Protein AF-A0AA87LR09-F1 (afdb_monomer_lite)

Sequence (124 aa):
HGEESLENHEHEHHDEENHDNHAEEESHDDDSHKEEGHDEHDHGSVDPHLWISPVLSQKLAESIKNSLVEADAEGAELYEANFDELVSEWYNWISLSLNYQTRLKTRHSSFHMLHLDTLRTHTV

Secondary structure (DSSP, 8-state):
--------------------------------------------SS-S-GGGSHHHHHHHHHHHHHHHHHH-STTHHHHHHHHHHHHHHHHHHHHHHHHHHHHHHHHHHHHHHHHHHHHHHT--

pLDDT: mean 71.99, std 22.99, range [36.56, 98.62]

Organism: NCBI:txid1185653

InterPro domains:
  IPR006127 Periplasmic solute binding protein, ZnuA-like [PF01297] (30-90)

Structure (mmCIF, N/CA/C/O backbone):
data_AF-A0AA87LR09-F1
#
_entry.id   AF-A0AA87LR09-F1
#
loop_
_atom_site.group_PDB
_atom_site.id
_atom_site.type_symbol
_atom_site.label_atom_id
_atom_site.label_alt_id
_atom_site.label_comp_id
_atom_site.label_asym_id
_atom_site.label_entity_id
_atom_site.label_seq_id
_atom_site.pdbx_PDB_ins_code
_atom_site.Cartn_x
_atom_site.Cartn_y
_atom_site.Cartn_z
_atom_site.occupancy
_atom_site.B_iso_or_equiv
_atom_site.auth_seq_id
_atom_site.auth_comp_id
_atom_site.auth_asym_id
_atom_site.auth_atom_id
_atom_site.pdbx_PDB_model_num
ATOM 1 N N . HIS A 1 1 ? 35.412 -25.013 25.480 1.00 38.25 1 HIS A N 1
ATOM 2 C CA . HIS A 1 1 ? 34.942 -26.207 24.757 1.00 38.25 1 HIS A CA 1
ATOM 3 C C . HIS A 1 1 ? 33.436 -26.146 24.665 1.00 38.25 1 HIS A C 1
ATOM 5 O O . HIS A 1 1 ? 32.794 -25.958 25.689 1.00 38.25 1 HIS A O 1
ATOM 11 N N . GLY A 1 2 ? 32.926 -26.208 23.443 1.00 40.69 2 GLY A N 1
ATOM 12 C CA . GLY A 1 2 ? 31.529 -25.985 23.088 1.00 40.69 2 GLY A CA 1
ATOM 13 C C . GLY A 1 2 ? 31.484 -25.652 21.605 1.00 40.69 2 GLY A C 1
ATOM 14 O O . GLY A 1 2 ? 31.236 -24.513 21.234 1.00 40.69 2 GLY A O 1
ATOM 15 N N . GLU A 1 3 ? 31.920 -26.620 20.805 1.00 41.81 3 GLU A N 1
ATOM 16 C CA . GLU A 1 3 ? 31.854 -26.615 19.349 1.00 41.81 3 GLU A CA 1
ATOM 17 C C . GLU A 1 3 ? 30.431 -27.026 18.976 1.00 41.81 3 GLU A C 1
ATOM 19 O O . GLU A 1 3 ? 29.984 -28.082 19.416 1.00 41.81 3 GLU A O 1
ATOM 24 N N . GLU A 1 4 ? 29.729 -26.220 18.183 1.00 51.41 4 GLU A N 1
ATOM 25 C CA . GLU A 1 4 ? 28.583 -26.705 17.418 1.00 51.41 4 GLU A CA 1
ATOM 26 C C . GLU A 1 4 ? 28.730 -26.266 15.963 1.00 51.41 4 GLU A C 1
ATOM 28 O O . GLU A 1 4 ? 28.833 -25.086 15.627 1.00 51.41 4 GLU A O 1
ATOM 33 N N . SER A 1 5 ? 28.833 -27.306 15.144 1.00 44.47 5 SER A N 1
ATOM 34 C CA . SER A 1 5 ? 28.953 -27.358 13.699 1.00 44.47 5 SER A CA 1
ATOM 35 C C . SER A 1 5 ? 27.610 -27.033 13.058 1.00 44.47 5 SER A C 1
ATOM 37 O O . SER A 1 5 ? 26.614 -27.645 13.435 1.00 44.47 5 SER A O 1
ATOM 39 N N . LEU A 1 6 ? 27.577 -26.146 12.062 1.00 43.50 6 LEU A N 1
ATOM 40 C CA . LEU A 1 6 ? 26.483 -26.103 11.093 1.00 43.50 6 LEU A CA 1
ATOM 41 C C . LEU A 1 6 ? 27.062 -25.979 9.684 1.00 43.50 6 LEU A C 1
ATOM 43 O O . LEU A 1 6 ? 27.898 -25.124 9.397 1.00 43.50 6 LEU A O 1
ATOM 47 N N . GLU A 1 7 ? 26.648 -26.944 8.874 1.00 43.84 7 GLU A N 1
ATOM 48 C CA . GLU A 1 7 ? 27.237 -27.390 7.622 1.00 43.84 7 GLU A CA 1
ATOM 49 C C . GLU A 1 7 ? 27.047 -26.404 6.466 1.00 43.84 7 GLU A C 1
ATOM 51 O O . GLU A 1 7 ? 26.006 -25.772 6.291 1.00 43.84 7 GLU A O 1
ATOM 56 N N . ASN A 1 8 ? 28.100 -26.336 5.656 1.00 37.62 8 ASN A N 1
ATOM 57 C CA . ASN A 1 8 ? 28.171 -25.718 4.345 1.00 37.62 8 ASN A CA 1
ATOM 58 C C . ASN A 1 8 ? 27.443 -26.630 3.338 1.00 37.62 8 ASN A C 1
ATOM 60 O O . ASN A 1 8 ? 27.786 -27.806 3.218 1.00 37.62 8 ASN A O 1
ATOM 64 N N . HIS A 1 9 ? 26.449 -26.118 2.614 1.00 43.53 9 HIS A N 1
ATOM 65 C CA . HIS A 1 9 ? 25.891 -26.800 1.442 1.00 43.53 9 HIS A CA 1
ATOM 66 C C . HIS A 1 9 ? 26.168 -25.969 0.196 1.00 43.53 9 HIS A C 1
ATOM 68 O O . HIS A 1 9 ? 25.410 -25.089 -0.208 1.00 43.53 9 HIS A O 1
ATOM 74 N N . GLU A 1 10 ? 27.331 -26.267 -0.368 1.00 36.94 10 GLU A N 1
ATOM 75 C CA . GLU A 1 10 ? 27.755 -25.933 -1.714 1.00 36.94 10 GLU A CA 1
ATOM 76 C C . GLU A 1 10 ? 27.007 -26.822 -2.718 1.00 36.94 10 GLU A C 1
ATOM 78 O O . GLU A 1 10 ? 27.108 -28.045 -2.688 1.00 36.94 10 GLU A O 1
ATOM 83 N N . HIS A 1 11 ? 26.216 -26.208 -3.597 1.00 49.06 11 HIS A N 1
ATOM 84 C CA . HIS A 1 11 ? 25.656 -26.895 -4.756 1.00 49.06 11 HIS A CA 1
ATOM 85 C C . HIS A 1 11 ? 26.574 -26.653 -5.955 1.00 49.06 11 HIS A C 1
ATOM 87 O O . HIS A 1 11 ? 26.476 -25.637 -6.642 1.00 49.06 11 HIS A O 1
ATOM 93 N N . GLU A 1 12 ? 27.479 -27.604 -6.175 1.00 36.56 12 GLU A N 1
ATOM 94 C CA . GLU A 1 12 ? 28.167 -27.815 -7.446 1.00 36.56 12 GLU A CA 1
ATOM 95 C C . GLU A 1 12 ? 27.141 -28.247 -8.506 1.00 36.56 12 GLU A C 1
ATOM 97 O O . GLU A 1 12 ? 26.426 -29.233 -8.322 1.00 36.56 12 GLU A O 1
ATOM 102 N N . HIS A 1 13 ? 27.069 -27.526 -9.625 1.00 43.41 13 HIS A N 1
ATOM 103 C CA . HIS A 1 13 ? 26.438 -28.027 -10.844 1.00 43.41 13 HIS A CA 1
ATOM 104 C C . HIS A 1 13 ? 27.537 -28.397 -11.838 1.00 43.41 13 HIS A C 1
ATOM 106 O O . HIS A 1 13 ? 28.323 -27.552 -12.259 1.00 43.41 13 HIS A O 1
ATOM 112 N N . HIS A 1 14 ? 27.583 -29.695 -12.126 1.00 42.81 14 HIS A N 1
ATOM 113 C CA . HIS A 1 14 ? 28.513 -30.392 -13.003 1.00 42.81 14 HIS A CA 1
ATOM 114 C C . HIS A 1 14 ? 28.243 -30.058 -14.478 1.00 42.81 14 HIS A C 1
ATOM 116 O O . HIS A 1 14 ? 27.084 -29.978 -14.892 1.00 42.81 14 HIS A O 1
ATOM 122 N N . ASP A 1 15 ? 29.331 -29.909 -15.234 1.00 44.47 15 ASP A N 1
ATOM 123 C CA . ASP A 1 15 ? 29.400 -29.850 -16.695 1.00 44.47 15 ASP A CA 1
ATOM 124 C C . ASP A 1 15 ? 28.735 -31.053 -17.376 1.00 44.47 15 ASP A C 1
ATOM 126 O O . ASP A 1 15 ? 28.955 -32.194 -16.976 1.00 44.47 15 ASP A O 1
ATOM 130 N N . GLU A 1 16 ? 28.049 -30.795 -18.489 1.00 43.25 16 GLU A N 1
ATOM 131 C CA . GLU A 1 16 ? 27.843 -31.761 -19.574 1.00 43.25 16 GLU A CA 1
ATOM 132 C C . GLU A 1 16 ? 28.036 -31.000 -20.899 1.00 43.25 16 GLU A C 1
ATOM 134 O O . GLU A 1 16 ? 27.133 -30.323 -21.399 1.00 43.25 16 GLU A O 1
ATOM 139 N N . GLU A 1 17 ? 29.248 -31.076 -21.452 1.00 46.88 17 GLU A N 1
ATOM 140 C CA . GLU A 1 17 ? 29.511 -30.761 -22.854 1.00 46.88 17 GLU A CA 1
ATOM 141 C C . GLU A 1 17 ? 28.945 -31.868 -23.753 1.00 46.88 17 GLU A C 1
ATOM 143 O O . GLU A 1 17 ? 29.229 -33.047 -23.536 1.00 46.88 17 GLU A O 1
ATOM 148 N N . ASN A 1 18 ? 28.224 -31.510 -24.824 1.00 39.62 18 ASN A N 1
ATOM 149 C CA . ASN A 1 18 ? 28.058 -32.421 -25.956 1.00 39.62 18 ASN A CA 1
ATOM 150 C C . ASN A 1 18 ? 27.919 -31.699 -27.312 1.00 39.62 18 ASN A C 1
ATOM 152 O O . ASN A 1 18 ? 26.956 -30.982 -27.568 1.00 39.62 18 ASN A O 1
ATOM 156 N N . HIS A 1 19 ? 28.952 -31.929 -28.125 1.00 41.19 19 HIS A N 1
ATOM 157 C CA . HIS A 1 19 ? 29.126 -31.895 -29.581 1.00 41.19 19 HIS A CA 1
ATOM 158 C C . HIS A 1 19 ? 28.092 -31.245 -30.524 1.00 41.19 19 HIS A C 1
ATOM 160 O O . HIS A 1 19 ? 26.992 -31.743 -30.727 1.00 41.19 19 HIS A O 1
ATOM 166 N N . ASP A 1 20 ? 28.592 -30.228 -31.235 1.00 44.38 20 ASP A N 1
ATOM 167 C CA . ASP A 1 20 ? 29.053 -30.274 -32.641 1.00 44.38 20 ASP A CA 1
ATOM 168 C C . ASP A 1 20 ? 28.091 -30.694 -33.779 1.00 44.38 20 ASP A C 1
ATOM 170 O O . ASP A 1 20 ? 27.374 -31.691 -33.710 1.00 44.38 20 ASP A O 1
ATOM 174 N N . ASN A 1 21 ? 28.283 -30.000 -34.911 1.00 37.50 21 ASN A N 1
ATOM 175 C CA . ASN A 1 21 ? 27.728 -30.170 -36.266 1.00 37.50 21 ASN A CA 1
ATOM 176 C C . ASN A 1 21 ? 26.430 -29.411 -36.605 1.00 37.50 21 ASN A C 1
ATOM 178 O O . ASN A 1 21 ? 25.336 -29.810 -36.228 1.00 37.50 21 ASN A O 1
ATOM 182 N N . HIS A 1 22 ? 26.533 -28.398 -37.476 1.00 38.09 22 HIS A N 1
ATOM 183 C CA . HIS A 1 22 ? 26.214 -28.618 -38.893 1.00 38.09 22 HIS A CA 1
ATOM 184 C C . HIS A 1 22 ? 26.643 -27.446 -39.788 1.00 38.09 22 HIS A C 1
ATOM 186 O O . HIS A 1 22 ? 26.303 -26.285 -39.569 1.00 38.09 22 HIS A O 1
ATOM 192 N N . ALA A 1 23 ? 27.411 -27.817 -40.808 1.00 38.84 23 ALA A N 1
ATOM 193 C CA . ALA A 1 23 ? 27.745 -27.036 -41.980 1.00 38.84 23 ALA A CA 1
ATOM 194 C C . ALA A 1 23 ? 26.597 -27.059 -43.005 1.00 38.84 23 ALA A C 1
ATOM 196 O O . ALA A 1 23 ? 25.915 -28.073 -43.123 1.00 38.84 23 ALA A O 1
ATOM 197 N N . GLU A 1 24 ? 26.517 -25.955 -43.750 1.00 37.59 24 GLU A N 1
ATOM 198 C CA . GLU A 1 24 ? 26.108 -25.793 -45.156 1.00 37.59 24 GLU A CA 1
ATOM 199 C C . GLU A 1 24 ? 24.694 -26.186 -45.641 1.00 37.59 24 GLU A C 1
ATOM 201 O O . GLU A 1 24 ? 24.043 -27.106 -45.166 1.00 37.59 24 GLU A O 1
ATOM 206 N N . GLU A 1 25 ? 24.275 -25.359 -46.607 1.00 41.19 25 GLU A N 1
ATOM 207 C CA . GLU A 1 25 ? 23.127 -25.333 -47.524 1.00 41.19 25 GLU A CA 1
ATOM 208 C C . GLU A 1 25 ? 22.304 -26.619 -47.729 1.00 41.19 25 GLU A C 1
ATOM 210 O O . GLU A 1 25 ? 22.842 -27.716 -47.790 1.00 41.19 25 GLU A O 1
ATOM 215 N N . GLU A 1 26 ? 20.993 -26.457 -47.960 1.00 36.91 26 GLU A N 1
ATOM 216 C CA . GLU A 1 26 ? 20.298 -26.877 -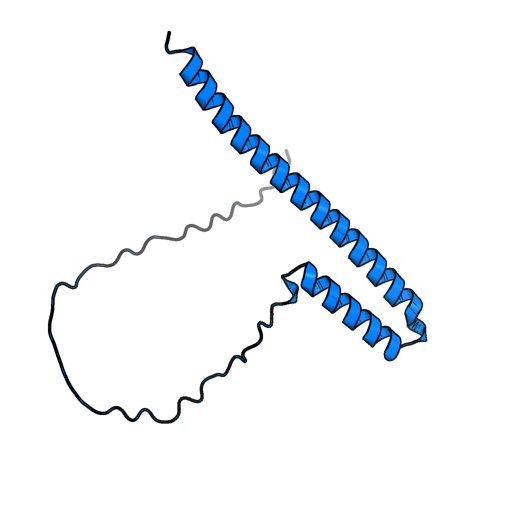49.196 1.00 36.91 26 GLU A CA 1
ATOM 217 C C . GLU A 1 26 ? 18.779 -26.629 -49.079 1.00 36.91 26 GLU A C 1
ATOM 219 O O . GLU A 1 26 ? 18.167 -26.663 -48.012 1.00 36.91 26 GLU A O 1
ATOM 224 N N . SER A 1 27 ? 18.192 -26.320 -50.228 1.00 41.88 27 SER A N 1
ATOM 225 C CA . SER A 1 27 ? 16.800 -25.947 -50.471 1.00 41.88 27 SER A CA 1
ATOM 226 C C . SER A 1 27 ? 15.871 -27.161 -50.432 1.00 41.88 27 SER A C 1
ATOM 228 O O . SER A 1 27 ? 16.141 -28.107 -51.161 1.00 41.88 27 SER A O 1
ATOM 230 N N . HIS A 1 28 ? 14.707 -27.082 -49.772 1.00 40.69 28 HIS A N 1
ATOM 231 C CA . HIS A 1 28 ? 13.529 -27.854 -50.192 1.00 40.6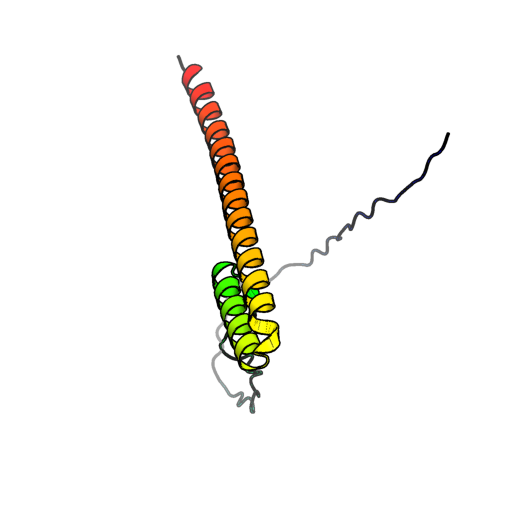9 28 HIS A CA 1
ATOM 232 C C . HIS A 1 28 ? 12.205 -27.108 -49.979 1.00 40.69 28 HIS A C 1
ATOM 234 O O . HIS A 1 28 ? 11.877 -26.632 -48.895 1.00 40.69 28 HIS A O 1
ATOM 240 N N . ASP A 1 29 ? 11.503 -27.027 -51.103 1.00 40.78 29 ASP A N 1
ATOM 241 C CA . ASP A 1 29 ? 10.148 -26.570 -51.358 1.00 40.78 29 ASP A CA 1
ATOM 242 C C . ASP A 1 29 ? 9.111 -27.644 -50.977 1.00 40.78 29 ASP A C 1
ATOM 244 O O . ASP A 1 29 ? 9.372 -28.841 -51.101 1.00 40.78 29 ASP A O 1
ATOM 248 N N . ASP A 1 30 ? 7.939 -27.134 -50.615 1.00 42.31 30 ASP A N 1
ATOM 249 C CA . ASP A 1 30 ? 6.597 -27.717 -50.649 1.00 42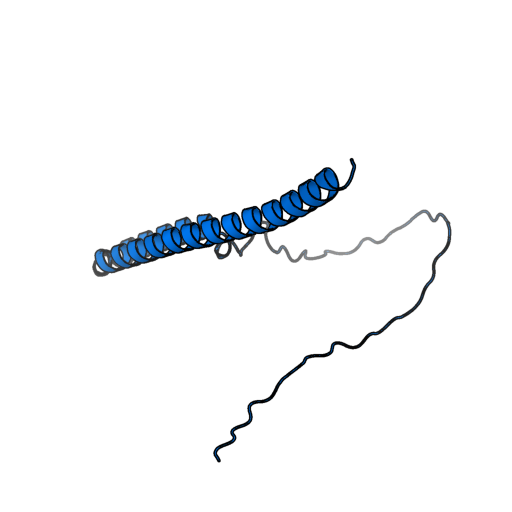.31 30 ASP A CA 1
ATOM 250 C C . ASP A 1 30 ? 6.119 -28.794 -49.643 1.00 42.31 30 ASP A C 1
ATOM 252 O O . ASP A 1 30 ? 6.643 -29.896 -49.497 1.00 42.31 30 ASP A O 1
ATOM 256 N N . ASP A 1 31 ? 4.956 -28.432 -49.099 1.00 41.69 31 ASP A N 1
ATOM 257 C CA . ASP A 1 31 ? 3.737 -29.228 -48.957 1.00 41.69 31 ASP A CA 1
ATOM 258 C C . ASP A 1 31 ? 3.286 -29.723 -47.566 1.00 41.69 31 ASP A C 1
ATOM 260 O O . ASP A 1 31 ? 3.868 -30.582 -46.908 1.00 41.69 31 ASP A O 1
ATOM 264 N N . SER A 1 32 ? 2.114 -29.192 -47.204 1.00 48.19 32 SER A N 1
ATOM 265 C CA . SER A 1 32 ? 1.044 -29.804 -46.416 1.00 48.19 32 SER A CA 1
ATOM 266 C C . SER A 1 32 ? 1.373 -30.421 -45.049 1.00 48.19 32 SER A C 1
ATOM 268 O O . SER A 1 32 ? 1.400 -31.641 -44.886 1.00 48.19 32 SER A O 1
ATOM 270 N N . HIS A 1 33 ? 1.269 -29.581 -44.017 1.00 45.50 33 HIS A N 1
ATOM 271 C CA . HIS A 1 33 ? 0.649 -29.984 -42.755 1.00 45.50 33 HIS A CA 1
ATOM 272 C C . HIS A 1 33 ? -0.479 -29.007 -42.398 1.00 45.50 33 HIS A C 1
ATOM 274 O O . HIS A 1 33 ? -0.265 -27.906 -41.895 1.00 45.50 33 HIS A O 1
ATOM 280 N N . LYS A 1 34 ? -1.719 -29.416 -42.704 1.00 51.28 34 LYS A N 1
ATOM 281 C CA . LYS A 1 34 ? -2.904 -28.941 -41.982 1.00 51.28 34 LYS A CA 1
ATOM 282 C C . LYS A 1 34 ? -2.789 -29.482 -40.561 1.00 51.28 34 LYS A C 1
ATOM 284 O O . LYS A 1 34 ? -3.267 -30.579 -40.291 1.00 51.28 34 LYS A O 1
ATOM 289 N N . GLU A 1 35 ? -2.117 -28.735 -39.701 1.00 52.72 35 GLU A N 1
ATOM 290 C CA . GLU A 1 35 ? -2.150 -28.994 -38.269 1.00 52.72 35 GLU A CA 1
ATOM 291 C C . GLU A 1 35 ? -3.523 -28.564 -37.752 1.00 52.72 35 GLU A C 1
ATOM 293 O O . GLU A 1 35 ? -3.975 -27.424 -37.907 1.00 52.72 35 GLU A O 1
ATOM 298 N N . GLU A 1 36 ? -4.231 -29.565 -37.250 1.00 51.12 36 GLU A N 1
ATOM 299 C CA . GLU A 1 36 ? -5.500 -29.452 -36.566 1.00 51.12 36 GLU A CA 1
ATOM 300 C C . GLU A 1 36 ? -5.356 -28.556 -35.331 1.00 51.12 36 GLU A C 1
ATOM 302 O O . GLU A 1 36 ? -4.267 -28.404 -34.785 1.00 51.12 36 GLU A O 1
ATOM 307 N N . GLY A 1 37 ? -6.474 -27.949 -34.924 1.00 54.25 37 GLY A N 1
ATOM 308 C CA . GLY A 1 37 ? -6.589 -26.982 -33.834 1.00 54.25 37 GLY A CA 1
ATOM 309 C C . GLY A 1 37 ? -5.598 -27.187 -32.694 1.00 54.25 37 GLY A C 1
ATOM 310 O O . GLY A 1 37 ? -5.812 -28.003 -31.799 1.00 54.25 37 GLY A O 1
ATOM 311 N N . HIS A 1 38 ? -4.557 -26.362 -32.697 1.00 55.22 38 HIS A N 1
ATOM 312 C CA . HIS A 1 38 ? -3.883 -26.011 -31.470 1.00 55.22 38 HIS A CA 1
ATOM 313 C C . HIS A 1 38 ? -4.879 -25.141 -30.707 1.00 55.22 38 HIS A C 1
ATOM 315 O O . HIS A 1 38 ? -5.078 -23.976 -31.047 1.00 55.22 38 HIS A O 1
ATOM 321 N N . ASP A 1 39 ? -5.560 -25.733 -29.722 1.00 58.56 39 ASP A N 1
ATOM 322 C CA . ASP A 1 39 ? -6.041 -24.989 -28.561 1.00 58.56 39 ASP A CA 1
ATOM 323 C C . ASP A 1 39 ? -4.808 -24.282 -27.990 1.00 58.56 39 ASP A C 1
ATOM 325 O O . ASP A 1 39 ? -4.049 -24.834 -27.191 1.00 58.56 39 ASP A O 1
ATOM 329 N N . GLU A 1 40 ? -4.540 -23.085 -28.510 1.00 63.59 40 GLU A N 1
ATOM 330 C CA . GLU A 1 40 ? -3.547 -22.179 -27.977 1.00 63.59 40 GLU A CA 1
ATOM 331 C C . GLU A 1 40 ? -3.928 -21.994 -26.514 1.00 63.59 40 GLU A C 1
ATOM 333 O O . GLU A 1 40 ? -5.008 -21.498 -26.186 1.00 63.59 40 GLU A O 1
ATOM 338 N N . HIS A 1 41 ? -3.068 -22.476 -25.619 1.00 70.62 41 HIS A N 1
ATOM 339 C CA . HIS A 1 41 ? -3.131 -22.127 -24.214 1.00 70.62 41 HIS A CA 1
ATOM 340 C C . HIS A 1 41 ? -2.933 -20.611 -24.127 1.00 70.62 41 HIS A C 1
ATOM 342 O O . HIS A 1 41 ? -1.810 -20.129 -23.989 1.00 70.62 41 HIS A O 1
ATOM 348 N N . ASP A 1 42 ? -4.028 -19.864 -24.283 1.00 68.50 42 ASP A N 1
ATOM 349 C CA . ASP A 1 42 ? -4.055 -18.414 -24.187 1.00 68.50 42 ASP A CA 1
ATOM 350 C C . ASP A 1 42 ? -3.807 -18.047 -22.726 1.00 68.50 42 ASP A C 1
ATOM 352 O O . ASP A 1 42 ? -4.706 -17.917 -21.890 1.00 68.50 42 ASP A O 1
ATOM 356 N N . HIS A 1 43 ? -2.526 -17.959 -22.392 1.00 71.62 43 HIS A N 1
ATOM 357 C CA . HIS A 1 43 ? -2.042 -17.291 -21.204 1.00 71.62 43 HIS A CA 1
ATOM 358 C C . HIS A 1 43 ? -2.259 -15.800 -21.456 1.00 71.62 43 HIS A C 1
ATOM 360 O O . HIS A 1 43 ? -1.348 -15.129 -21.930 1.00 71.62 43 HIS A O 1
ATOM 366 N N . GLY A 1 44 ? -3.501 -15.347 -21.238 1.00 74.56 44 GLY A N 1
ATOM 367 C CA . GLY A 1 44 ? -4.034 -14.068 -21.708 1.00 74.56 44 GLY A CA 1
ATOM 368 C C . GLY A 1 44 ? -3.066 -12.882 -21.663 1.00 74.56 44 GLY A C 1
ATOM 369 O O . GLY A 1 44 ? -2.162 -12.806 -20.839 1.00 74.56 44 GLY A O 1
ATOM 370 N N . SER A 1 45 ? -3.304 -11.890 -22.522 1.00 83.50 45 SER A N 1
ATOM 371 C CA . SER A 1 45 ? -2.375 -10.791 -22.846 1.00 83.50 45 SER A CA 1
ATOM 372 C C . SER A 1 45 ? -1.971 -9.836 -21.703 1.00 83.50 45 SER A C 1
ATOM 374 O O . SER A 1 45 ? -1.325 -8.819 -21.961 1.00 83.50 45 SER A O 1
ATOM 376 N N . VAL A 1 46 ? -2.402 -10.081 -20.465 1.00 84.69 46 VAL A N 1
ATOM 377 C CA . VAL A 1 46 ? -2.132 -9.232 -19.299 1.00 84.69 46 VAL A CA 1
ATOM 378 C C . VAL A 1 46 ? -1.116 -9.930 -18.404 1.00 84.69 46 VAL A C 1
ATOM 380 O O . VAL A 1 46 ? -1.357 -11.041 -17.944 1.00 84.69 46 VAL A O 1
ATOM 383 N N . ASP A 1 47 ? -0.001 -9.257 -18.116 1.00 86.62 47 ASP A N 1
ATOM 384 C CA . ASP A 1 47 ? 0.999 -9.763 -17.174 1.00 86.62 47 ASP A CA 1
ATOM 385 C C . ASP A 1 47 ? 0.388 -9.870 -15.765 1.00 86.62 47 ASP A C 1
ATOM 387 O O . ASP A 1 47 ? -0.036 -8.849 -15.213 1.00 86.62 47 ASP A O 1
ATOM 391 N N . PRO A 1 48 ? 0.326 -11.068 -15.156 1.00 88.38 48 PRO A N 1
ATOM 392 C CA . PRO A 1 48 ? -0.232 -11.223 -13.821 1.00 88.38 48 PRO A CA 1
ATOM 393 C C . PRO A 1 48 ? 0.691 -10.661 -12.731 1.00 88.38 48 PRO A C 1
ATOM 395 O O . PRO A 1 48 ? 0.203 -10.326 -11.655 1.00 88.38 48 PRO A O 1
ATOM 398 N N . HIS A 1 49 ? 1.995 -10.491 -12.982 1.00 93.06 49 HIS A N 1
ATOM 399 C CA . HIS A 1 49 ? 3.010 -10.164 -11.967 1.00 93.06 49 HIS A CA 1
ATOM 400 C C . HIS A 1 49 ? 3.095 -8.672 -11.617 1.00 93.06 49 HIS A C 1
ATOM 402 O O . HIS A 1 49 ? 4.147 -8.161 -11.219 1.00 93.06 49 HIS A O 1
ATOM 408 N N . LEU A 1 50 ? 1.976 -7.952 -11.718 1.00 89.75 50 LEU A N 1
ATOM 409 C CA . LEU A 1 50 ? 1.894 -6.511 -11.460 1.00 89.75 50 LEU A CA 1
ATOM 410 C C . LEU A 1 50 ? 2.409 -6.132 -10.062 1.00 89.75 50 LEU A C 1
ATOM 412 O O . LEU A 1 50 ? 2.919 -5.027 -9.878 1.00 89.75 50 LEU A O 1
ATOM 416 N N . TRP A 1 51 ? 2.334 -7.062 -9.102 1.00 90.38 51 TRP A N 1
ATOM 417 C CA . TRP A 1 51 ? 2.788 -6.886 -7.720 1.00 90.38 51 TRP A CA 1
ATOM 418 C C . TRP A 1 51 ? 4.309 -6.717 -7.564 1.00 90.38 51 TRP A C 1
ATOM 420 O O . TRP A 1 51 ? 4.779 -6.318 -6.496 1.00 90.38 51 TRP A O 1
ATOM 430 N N . ILE A 1 52 ? 5.101 -7.030 -8.594 1.00 92.38 52 ILE A N 1
ATOM 431 C CA . ILE A 1 52 ? 6.559 -6.846 -8.560 1.00 92.38 52 ILE A CA 1
ATOM 432 C C . ILE A 1 52 ? 6.925 -5.369 -8.738 1.00 92.38 52 ILE A C 1
ATOM 434 O O . ILE A 1 52 ? 7.935 -4.912 -8.204 1.00 92.38 52 ILE A O 1
ATOM 438 N N . SER A 1 53 ? 6.115 -4.601 -9.472 1.00 92.25 53 SER A N 1
ATOM 439 C CA . SER A 1 53 ? 6.367 -3.178 -9.692 1.00 92.25 53 SER A CA 1
ATOM 440 C C . SER A 1 53 ? 5.921 -2.369 -8.472 1.00 92.25 53 SER A C 1
ATOM 442 O O . SER A 1 53 ? 4.718 -2.275 -8.234 1.00 92.25 53 SER A O 1
ATOM 444 N N . PRO A 1 54 ? 6.827 -1.693 -7.738 1.00 87.88 54 PRO A N 1
ATOM 445 C CA . PRO A 1 54 ? 6.452 -0.950 -6.531 1.00 87.88 54 PRO A CA 1
ATOM 446 C C . PRO A 1 54 ? 5.375 0.113 -6.787 1.00 87.88 54 PRO A C 1
ATOM 448 O O . PRO A 1 54 ? 4.487 0.325 -5.967 1.00 87.88 54 PRO A O 1
ATOM 451 N N . VAL A 1 55 ? 5.422 0.752 -7.961 1.00 89.38 55 VAL A N 1
ATOM 452 C CA . VAL A 1 55 ? 4.450 1.778 -8.368 1.00 89.38 55 VAL A CA 1
ATOM 453 C C . VAL A 1 55 ? 3.070 1.172 -8.631 1.00 89.38 55 VAL A C 1
ATOM 455 O O . VAL A 1 55 ? 2.056 1.785 -8.304 1.00 89.38 55 VAL A O 1
ATOM 458 N N . LEU A 1 56 ? 3.005 -0.017 -9.238 1.00 92.56 56 LEU A N 1
ATOM 459 C CA . LEU A 1 56 ? 1.726 -0.683 -9.498 1.00 92.56 56 LEU A CA 1
ATOM 460 C C . LEU A 1 56 ? 1.167 -1.326 -8.227 1.00 92.56 56 LEU A C 1
ATOM 462 O O . LEU A 1 56 ? -0.035 -1.235 -7.993 1.00 92.56 56 LEU A O 1
ATOM 466 N N . SER A 1 57 ? 2.025 -1.871 -7.365 1.00 93.31 57 SER A N 1
ATOM 467 C CA . SER A 1 57 ? 1.642 -2.419 -6.060 1.00 93.31 57 SER A CA 1
ATOM 468 C C . SER A 1 57 ? 1.001 -1.376 -5.150 1.00 93.31 57 SER A C 1
ATOM 470 O O . SER A 1 57 ? 0.037 -1.694 -4.462 1.00 93.31 57 SER A O 1
ATOM 472 N N . GLN A 1 58 ? 1.454 -0.118 -5.202 1.00 93.00 58 GLN A N 1
ATOM 473 C CA . GLN A 1 58 ? 0.801 0.995 -4.502 1.00 93.00 58 GLN A CA 1
ATOM 474 C C . GLN A 1 58 ? -0.648 1.201 -4.939 1.00 93.00 58 GLN A C 1
ATOM 476 O O . GLN A 1 58 ? -1.544 1.272 -4.101 1.00 93.00 58 GLN A O 1
ATOM 481 N N . LYS A 1 59 ? -0.890 1.225 -6.251 1.00 94.88 59 LYS A N 1
ATOM 482 C CA . LYS A 1 59 ? -2.244 1.365 -6.803 1.00 94.88 59 LYS A CA 1
ATOM 483 C C . LYS A 1 59 ? -3.118 0.155 -6.484 1.00 94.88 59 LYS A C 1
ATOM 485 O O . LYS A 1 59 ? -4.303 0.305 -6.204 1.00 94.88 59 LYS A O 1
ATOM 490 N N . LEU A 1 60 ? -2.532 -1.041 -6.513 1.00 95.38 60 LEU A N 1
ATOM 491 C CA . LEU A 1 60 ? -3.230 -2.269 -6.149 1.00 95.38 60 LEU A CA 1
ATOM 492 C C . LEU A 1 60 ? -3.654 -2.244 -4.673 1.00 95.38 60 LEU A C 1
ATOM 494 O O . LEU A 1 60 ? -4.810 -2.525 -4.373 1.00 95.38 60 LEU A O 1
ATOM 498 N N . ALA A 1 61 ? -2.754 -1.850 -3.768 1.00 96.50 61 ALA A N 1
ATOM 499 C CA . ALA A 1 61 ? -3.051 -1.713 -2.344 1.00 96.50 61 ALA A CA 1
ATOM 500 C C . ALA A 1 61 ? -4.143 -0.664 -2.077 1.00 96.50 61 ALA A C 1
ATOM 502 O O . ALA A 1 61 ? -5.039 -0.908 -1.271 1.00 96.50 61 ALA A O 1
ATOM 503 N N . GLU A 1 62 ? -4.121 0.464 -2.795 1.00 97.94 62 GLU A N 1
ATOM 504 C CA . GLU A 1 62 ? -5.161 1.494 -2.694 1.00 97.94 62 GLU A CA 1
ATOM 505 C C . GLU A 1 62 ? -6.529 0.947 -3.118 1.00 97.94 62 GLU A C 1
ATOM 507 O O . GLU A 1 62 ? -7.522 1.138 -2.415 1.00 97.94 62 GLU A O 1
ATOM 512 N N . SER A 1 63 ? -6.571 0.215 -4.237 1.00 98.00 63 SER A N 1
ATOM 513 C CA . SER A 1 63 ? -7.793 -0.433 -4.713 1.00 98.00 63 SER A CA 1
ATOM 514 C C . SER A 1 63 ? -8.328 -1.444 -3.700 1.00 98.00 63 SER A C 1
ATOM 516 O O . SER A 1 63 ? -9.526 -1.447 -3.437 1.00 98.00 63 SER A O 1
ATOM 518 N N . ILE A 1 64 ? -7.460 -2.275 -3.114 1.00 97.88 64 ILE A N 1
ATOM 519 C CA . ILE A 1 64 ? -7.849 -3.262 -2.095 1.00 97.88 64 ILE A CA 1
ATOM 520 C C . ILE A 1 64 ? -8.429 -2.558 -0.869 1.00 97.88 64 ILE A C 1
ATOM 522 O O . ILE A 1 64 ? -9.509 -2.926 -0.417 1.00 97.88 64 ILE A O 1
ATOM 526 N N . LYS A 1 65 ? -7.753 -1.523 -0.358 1.00 98.44 65 LYS A N 1
ATOM 527 C CA . LYS A 1 65 ? -8.237 -0.726 0.775 1.00 98.44 65 LYS A CA 1
ATOM 528 C C . LYS A 1 65 ? -9.621 -0.142 0.489 1.00 98.44 65 LYS A C 1
ATOM 530 O O . LYS A 1 65 ? -10.516 -0.292 1.311 1.00 98.44 65 LYS A O 1
ATOM 535 N N . ASN A 1 66 ? -9.819 0.474 -0.678 1.00 98.56 66 ASN A N 1
ATOM 536 C CA . ASN A 1 66 ? -11.1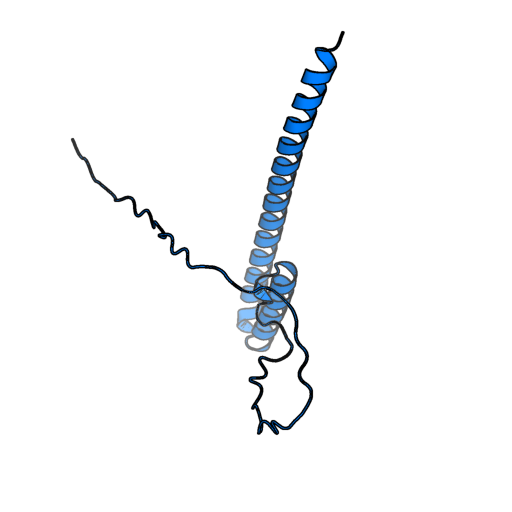21 1.032 -1.056 1.00 98.56 66 ASN A CA 1
ATOM 537 C C . ASN A 1 66 ? -12.208 -0.057 -1.093 1.00 98.56 66 ASN A C 1
ATOM 539 O O . ASN A 1 66 ? -13.275 0.131 -0.519 1.00 98.56 66 ASN A O 1
ATOM 543 N N . SER A 1 67 ? -11.921 -1.222 -1.684 1.00 98.62 67 SER A N 1
ATOM 544 C CA . SER A 1 67 ? -12.866 -2.347 -1.702 1.00 98.62 67 SER A CA 1
ATOM 545 C C . SER A 1 67 ? -13.166 -2.906 -0.306 1.00 98.62 67 SER A C 1
ATOM 547 O O . SER A 1 67 ? -14.293 -3.322 -0.051 1.00 98.62 67 SER A O 1
ATOM 549 N N . LEU A 1 68 ? -12.191 -2.906 0.608 1.00 98.62 68 LEU A N 1
ATOM 550 C CA . LEU A 1 68 ? -12.405 -3.308 2.001 1.00 98.62 68 LEU A CA 1
ATOM 551 C C . LEU A 1 68 ? -13.291 -2.307 2.747 1.00 98.62 68 LEU A C 1
ATOM 553 O O . LEU A 1 68 ? -14.212 -2.733 3.430 1.00 98.62 68 LEU A O 1
ATOM 557 N N . VAL A 1 69 ? -13.076 -1.002 2.562 1.00 98.62 69 VAL A N 1
ATOM 558 C CA . VAL A 1 69 ? -13.931 0.054 3.135 1.00 98.62 69 VAL A CA 1
ATOM 559 C C . VAL A 1 69 ? -15.369 -0.045 2.610 1.00 98.62 69 VAL A C 1
ATOM 561 O O . VAL A 1 69 ? -16.319 0.137 3.367 1.00 98.62 69 VAL A O 1
ATOM 564 N N . GLU A 1 70 ? -15.545 -0.352 1.322 1.00 98.38 70 GLU A N 1
ATOM 565 C CA . GLU A 1 70 ? -16.868 -0.559 0.718 1.00 98.38 70 GLU A CA 1
ATOM 566 C C . GLU A 1 70 ? -17.579 -1.807 1.262 1.00 98.38 70 GLU A C 1
ATOM 568 O O . GLU A 1 70 ? -18.795 -1.786 1.463 1.00 98.38 70 GLU A O 1
ATOM 573 N N . ALA A 1 71 ? -16.838 -2.896 1.488 1.00 98.50 71 ALA A N 1
ATOM 574 C CA . ALA A 1 71 ? -17.387 -4.154 1.990 1.00 98.50 71 ALA A CA 1
ATOM 575 C C . ALA A 1 71 ? -17.622 -4.149 3.512 1.00 98.50 71 ALA A C 1
ATOM 577 O O . ALA A 1 71 ? -18.545 -4.808 3.990 1.00 98.50 71 ALA A O 1
ATOM 578 N N . ASP A 1 72 ? -16.795 -3.420 4.260 1.00 98.31 72 ASP A N 1
ATOM 579 C CA . ASP A 1 72 ? -16.793 -3.338 5.717 1.00 98.31 72 ASP A CA 1
ATOM 580 C C . ASP A 1 72 ? -16.474 -1.907 6.177 1.00 98.31 72 ASP A C 1
ATOM 582 O O . ASP A 1 72 ? -15.327 -1.518 6.411 1.00 98.31 72 ASP A O 1
ATOM 586 N N . ALA A 1 73 ? -17.533 -1.114 6.330 1.00 97.94 73 ALA A N 1
ATOM 587 C CA . ALA A 1 73 ? -17.423 0.274 6.757 1.00 97.94 73 ALA A CA 1
ATOM 588 C C . ALA A 1 73 ? -17.021 0.428 8.236 1.00 97.94 73 ALA A C 1
ATOM 590 O O . ALA A 1 73 ? -16.489 1.473 8.607 1.00 97.94 73 ALA A O 1
ATOM 591 N N . GLU A 1 74 ? -17.265 -0.577 9.089 1.00 98.50 74 GLU A N 1
ATOM 592 C CA . GLU A 1 74 ? -16.862 -0.527 10.504 1.00 98.50 74 GLU A CA 1
ATOM 593 C C . GLU A 1 74 ? -15.335 -0.622 10.643 1.00 98.50 74 GLU A C 1
ATOM 595 O O . GLU A 1 74 ? -14.752 0.028 11.510 1.00 98.50 74 GLU A O 1
ATOM 600 N N . GLY A 1 75 ? -14.682 -1.376 9.752 1.00 98.31 75 GLY A N 1
ATOM 601 C CA . GLY A 1 75 ? -13.227 -1.509 9.681 1.00 98.31 75 GLY A CA 1
ATOM 602 C C . GLY A 1 75 ? -12.491 -0.378 8.950 1.00 98.31 75 GLY A C 1
ATOM 603 O O . GLY A 1 75 ? -11.264 -0.424 8.862 1.00 98.31 75 GLY A O 1
ATOM 604 N N . ALA A 1 76 ? -13.187 0.637 8.428 1.00 98.31 76 ALA A N 1
ATOM 605 C CA . ALA A 1 76 ? -12.606 1.612 7.500 1.00 98.31 76 ALA A CA 1
ATOM 606 C C . ALA A 1 76 ? -11.353 2.329 8.037 1.00 98.31 76 ALA A C 1
ATOM 608 O O . ALA A 1 76 ? -10.336 2.389 7.347 1.00 98.31 76 ALA A O 1
ATOM 609 N N . GLU A 1 77 ? -11.398 2.805 9.284 1.00 98.50 77 GLU A N 1
ATOM 610 C CA . GLU A 1 77 ? -10.272 3.505 9.921 1.00 98.50 77 GLU A CA 1
ATOM 611 C C . GLU A 1 77 ? -9.026 2.610 10.022 1.00 98.50 77 GLU A C 1
ATOM 613 O O . GLU A 1 77 ? -7.907 3.064 9.791 1.00 98.50 77 GLU A O 1
ATOM 618 N N . LEU A 1 78 ? -9.214 1.314 10.297 1.00 98.62 78 LEU A N 1
ATOM 619 C CA . LEU A 1 78 ? -8.121 0.343 10.350 1.00 98.62 78 LEU A CA 1
ATOM 620 C C . LEU A 1 78 ? -7.499 0.128 8.965 1.00 98.62 78 LEU A C 1
ATOM 622 O O . LEU A 1 78 ? -6.276 0.084 8.841 1.00 98.62 78 LEU A O 1
ATOM 626 N N . TYR A 1 79 ? -8.319 -0.015 7.921 1.00 98.56 79 TYR A N 1
ATOM 627 C CA . TYR A 1 79 ? -7.820 -0.213 6.559 1.00 98.56 79 TYR A CA 1
ATOM 628 C C . TYR A 1 79 ? -7.059 1.012 6.049 1.00 98.56 79 TYR A C 1
ATOM 630 O O . TYR A 1 79 ? -6.003 0.859 5.434 1.00 98.56 79 TYR A O 1
ATOM 638 N N . GLU A 1 80 ? -7.560 2.215 6.334 1.00 98.31 80 GLU A N 1
ATOM 639 C CA . GLU A 1 80 ? -6.888 3.470 5.994 1.00 98.31 80 GLU A CA 1
ATOM 640 C C . GLU A 1 80 ? -5.553 3.618 6.729 1.00 98.31 80 GLU A C 1
ATOM 642 O O . GLU A 1 80 ? -4.533 3.841 6.078 1.00 98.31 80 GLU A O 1
ATOM 647 N N . ALA A 1 81 ? -5.526 3.388 8.045 1.00 98.56 81 ALA A N 1
ATOM 648 C CA . ALA A 1 81 ? -4.295 3.464 8.829 1.00 98.56 81 ALA A CA 1
ATOM 649 C C . ALA A 1 81 ? -3.225 2.473 8.336 1.00 98.56 81 ALA A C 1
ATOM 651 O O . ALA A 1 81 ? -2.068 2.850 8.146 1.00 98.56 81 ALA A O 1
ATOM 652 N N . ASN A 1 82 ? -3.617 1.224 8.064 1.00 98.38 82 ASN A N 1
ATOM 653 C CA . ASN A 1 82 ? -2.701 0.203 7.551 1.00 98.38 82 ASN A CA 1
ATOM 654 C C . ASN A 1 82 ? -2.166 0.559 6.155 1.00 98.38 82 ASN A C 1
ATOM 656 O O . ASN A 1 82 ? -1.003 0.297 5.846 1.00 98.38 82 ASN A O 1
ATOM 660 N N . PHE A 1 83 ? -3.006 1.140 5.293 1.00 98.00 83 PHE A N 1
ATOM 661 C CA . PHE A 1 83 ? -2.582 1.589 3.969 1.00 98.00 83 PHE A CA 1
ATOM 662 C C . PHE A 1 83 ? -1.566 2.733 4.061 1.00 98.00 83 PHE A C 1
ATOM 664 O O . PHE A 1 83 ? -0.543 2.695 3.374 1.00 98.00 83 PHE A O 1
ATOM 671 N N . ASP A 1 84 ? -1.810 3.716 4.926 1.00 97.88 84 ASP A N 1
ATOM 672 C CA . ASP A 1 84 ? -0.907 4.851 5.116 1.00 97.88 84 ASP A CA 1
ATOM 673 C C . ASP A 1 84 ? 0.458 4.411 5.669 1.00 97.88 84 ASP A C 1
ATOM 675 O O . ASP A 1 84 ? 1.502 4.875 5.194 1.00 97.88 84 ASP A O 1
ATOM 679 N N . GLU A 1 85 ? 0.470 3.475 6.625 1.00 98.06 85 GLU A N 1
ATOM 680 C CA . GLU A 1 85 ? 1.701 2.871 7.148 1.00 98.06 85 GLU A CA 1
ATOM 681 C C . GLU A 1 85 ? 2.483 2.159 6.037 1.00 98.06 85 GLU A C 1
ATOM 683 O O . GLU A 1 85 ? 3.655 2.472 5.808 1.00 98.06 85 GLU A O 1
ATOM 688 N N . LEU A 1 86 ? 1.818 1.287 5.273 1.00 96.12 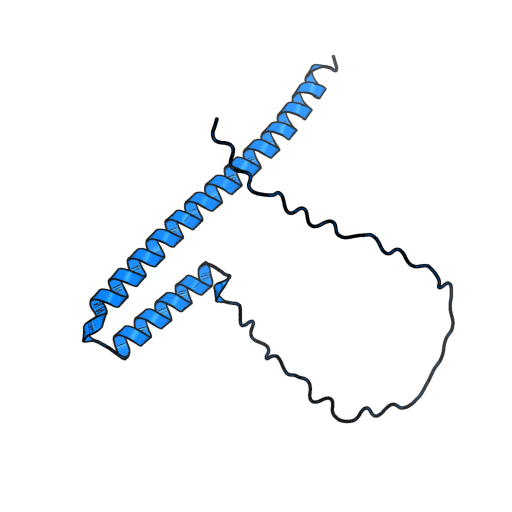86 LEU A N 1
ATOM 689 C CA . LEU A 1 86 ? 2.424 0.557 4.158 1.00 96.12 86 LEU A CA 1
ATOM 690 C C . LEU A 1 86 ? 3.051 1.499 3.116 1.00 96.12 86 LEU A C 1
ATOM 692 O O . LEU A 1 86 ? 4.178 1.289 2.660 1.00 96.12 86 LEU A O 1
ATOM 696 N N . VAL A 1 87 ? 2.333 2.558 2.736 1.00 94.12 87 VAL A N 1
ATOM 697 C CA . VAL A 1 87 ? 2.810 3.545 1.760 1.00 94.12 87 VAL A CA 1
ATOM 698 C C . VAL A 1 87 ? 4.028 4.302 2.293 1.00 94.12 87 VAL A C 1
ATOM 700 O O . VAL A 1 87 ? 5.000 4.505 1.556 1.00 94.12 87 VAL A O 1
ATOM 703 N N . SER A 1 88 ? 4.012 4.684 3.570 1.00 95.94 88 SER A N 1
ATOM 704 C CA . SER A 1 88 ? 5.141 5.339 4.235 1.00 95.94 88 SER A CA 1
ATOM 705 C C . SER A 1 88 ? 6.392 4.453 4.240 1.00 95.94 88 SER A C 1
ATOM 707 O O . SER A 1 88 ? 7.477 4.892 3.836 1.00 95.94 88 SER A O 1
ATOM 709 N N . GLU A 1 89 ? 6.245 3.178 4.613 1.00 94.81 89 GLU A N 1
ATOM 710 C CA . GLU A 1 89 ? 7.342 2.209 4.607 1.00 94.81 89 GLU A CA 1
ATOM 711 C C . GLU A 1 89 ? 7.935 2.019 3.209 1.00 94.81 89 GLU A C 1
ATOM 713 O O . GLU A 1 89 ? 9.160 2.027 3.038 1.00 94.81 89 GLU A O 1
ATOM 718 N N . TRP A 1 90 ? 7.086 1.917 2.185 1.00 93.06 90 TRP A N 1
ATOM 719 C CA . TRP A 1 90 ? 7.536 1.814 0.802 1.00 93.06 90 TRP A CA 1
ATOM 720 C C . TRP A 1 90 ? 8.295 3.051 0.335 1.00 93.06 90 TRP A C 1
ATOM 722 O O . TRP A 1 90 ? 9.359 2.907 -0.270 1.00 93.06 90 TRP A O 1
ATOM 732 N N . TYR A 1 91 ? 7.821 4.264 0.632 1.00 92.19 91 TYR A N 1
ATOM 733 C CA . TYR A 1 91 ? 8.564 5.481 0.291 1.00 92.19 91 TYR A CA 1
ATOM 734 C C . TYR A 1 91 ? 9.931 5.529 0.967 1.00 92.19 91 TYR A C 1
ATOM 736 O O . TYR A 1 91 ? 10.925 5.905 0.333 1.00 92.19 91 TYR A O 1
ATOM 744 N N . ASN A 1 92 ? 10.003 5.107 2.228 1.00 94.50 92 ASN A N 1
ATOM 745 C CA . ASN A 1 92 ? 11.264 5.006 2.944 1.00 94.50 92 ASN A CA 1
ATOM 746 C C . ASN A 1 92 ? 12.206 3.981 2.285 1.00 94.50 92 ASN A C 1
ATOM 748 O O . ASN A 1 92 ? 13.366 4.294 2.006 1.00 94.50 92 ASN A O 1
ATOM 752 N N . TRP A 1 93 ? 11.707 2.787 1.956 1.00 90.75 93 TRP A N 1
ATOM 753 C CA . TRP A 1 93 ? 12.497 1.741 1.302 1.00 90.75 93 TRP A CA 1
ATOM 754 C C . TRP A 1 93 ? 12.985 2.151 -0.095 1.00 90.75 93 TRP A C 1
ATOM 756 O O . TRP A 1 93 ? 14.162 1.968 -0.423 1.00 90.75 93 TRP A O 1
ATOM 766 N N . ILE A 1 94 ? 12.123 2.768 -0.908 1.00 90.44 94 ILE A N 1
ATOM 767 C CA . ILE A 1 94 ? 12.487 3.292 -2.233 1.00 90.44 94 ILE A CA 1
ATOM 768 C C . ILE A 1 94 ? 13.576 4.361 -2.088 1.00 90.44 94 ILE A C 1
ATOM 770 O O . ILE A 1 94 ? 14.574 4.337 -2.809 1.00 90.44 94 ILE A O 1
ATOM 774 N N . SER A 1 95 ? 13.436 5.265 -1.118 1.00 91.56 95 SER A N 1
ATOM 775 C CA . SER A 1 95 ? 14.426 6.315 -0.864 1.00 91.56 95 SER A CA 1
ATOM 776 C C . SER A 1 95 ? 15.779 5.736 -0.437 1.00 91.56 95 SER A C 1
ATOM 778 O O . SER A 1 95 ? 16.828 6.141 -0.949 1.00 91.56 95 SER A O 1
ATOM 780 N N . LEU A 1 96 ? 15.771 4.750 0.465 1.00 92.75 96 LEU A N 1
ATOM 781 C CA . LEU A 1 96 ? 16.979 4.081 0.942 1.00 92.75 96 LEU A CA 1
ATOM 782 C C . LEU A 1 96 ? 17.677 3.295 -0.176 1.00 92.75 96 LEU A C 1
ATOM 784 O O . LEU A 1 96 ? 18.898 3.402 -0.334 1.00 92.75 96 LEU A O 1
ATOM 788 N N . SER A 1 97 ? 16.919 2.536 -0.971 1.00 89.00 97 SER A N 1
ATOM 789 C CA . SER A 1 97 ? 17.465 1.747 -2.079 1.00 89.00 97 SER A CA 1
ATOM 790 C C . SER A 1 97 ? 18.055 2.643 -3.169 1.00 89.00 97 SER A C 1
ATOM 792 O O . SER A 1 97 ? 19.170 2.391 -3.634 1.00 89.00 97 SER A O 1
ATOM 794 N N . LEU A 1 98 ? 17.389 3.751 -3.511 1.00 89.56 98 LEU A N 1
ATOM 795 C CA . LEU A 1 98 ? 17.893 4.718 -4.482 1.00 89.56 98 LEU A CA 1
ATOM 796 C C . LEU A 1 98 ? 19.186 5.382 -3.996 1.00 89.56 98 LEU A C 1
ATOM 798 O O . LEU A 1 98 ? 20.145 5.535 -4.761 1.00 89.56 98 LEU A O 1
ATOM 802 N N . ASN A 1 99 ? 19.250 5.736 -2.712 1.00 90.62 99 ASN A N 1
ATOM 803 C CA . ASN A 1 99 ? 20.460 6.286 -2.115 1.00 90.62 99 ASN A CA 1
ATOM 804 C C . ASN A 1 99 ? 21.620 5.276 -2.142 1.00 90.62 99 ASN A C 1
ATOM 806 O O . ASN A 1 99 ? 22.745 5.629 -2.504 1.00 90.62 99 ASN A O 1
ATOM 810 N N . TYR A 1 100 ? 21.349 4.010 -1.822 1.00 88.19 100 TYR A N 1
ATOM 811 C CA . TYR A 1 100 ? 22.334 2.935 -1.906 1.00 88.19 100 TYR A CA 1
ATOM 812 C C . TYR A 1 100 ? 22.862 2.752 -3.335 1.00 88.19 100 TYR A C 1
ATOM 814 O O . TYR A 1 100 ? 24.077 2.798 -3.542 1.00 88.19 100 TYR A O 1
ATOM 822 N N . GLN A 1 101 ? 21.971 2.645 -4.324 1.00 85.31 101 GLN A N 1
ATOM 823 C CA . GLN A 1 101 ? 22.332 2.539 -5.742 1.00 85.31 101 GLN A CA 1
ATOM 824 C C . GLN A 1 101 ? 23.167 3.736 -6.209 1.00 85.31 101 GLN A C 1
ATOM 826 O O . GLN A 1 101 ? 24.171 3.569 -6.902 1.00 85.31 101 GLN A O 1
ATOM 831 N N . THR A 1 102 ? 22.810 4.946 -5.772 1.00 87.25 102 THR A N 1
ATOM 832 C CA . THR A 1 102 ? 23.573 6.164 -6.073 1.00 87.25 102 THR A CA 1
ATOM 833 C C . THR A 1 102 ? 24.979 6.089 -5.489 1.00 87.25 102 THR A C 1
ATOM 835 O O . THR A 1 102 ? 25.951 6.291 -6.210 1.00 87.25 102 THR A O 1
ATOM 838 N N . ARG A 1 103 ? 25.125 5.728 -4.207 1.00 83.56 103 ARG A N 1
ATOM 839 C CA . ARG A 1 103 ? 26.446 5.587 -3.576 1.00 83.56 103 ARG A CA 1
ATOM 840 C C . ARG A 1 103 ? 27.301 4.519 -4.246 1.00 83.56 103 ARG A C 1
ATOM 842 O O . ARG A 1 103 ? 28.498 4.738 -4.412 1.00 83.56 103 ARG A O 1
ATOM 849 N N . LEU A 1 104 ? 26.720 3.384 -4.633 1.00 82.81 104 LEU A N 1
ATOM 850 C CA . LEU A 1 104 ? 27.443 2.352 -5.373 1.00 82.81 104 LEU A CA 1
ATOM 851 C C . LEU A 1 104 ? 27.931 2.868 -6.727 1.00 82.81 104 LEU A C 1
ATOM 853 O O . LEU A 1 104 ? 29.108 2.697 -7.042 1.00 82.81 104 LEU A O 1
ATOM 857 N N . LYS A 1 105 ? 27.062 3.521 -7.506 1.00 81.56 105 LYS A N 1
ATOM 858 C CA . LYS A 1 105 ? 27.432 4.104 -8.804 1.00 81.56 105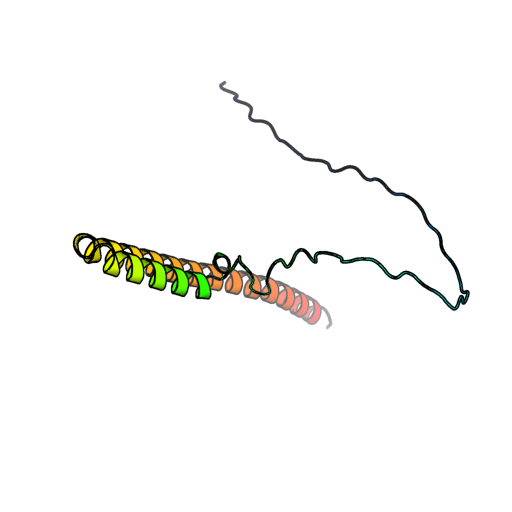 LYS A CA 1
ATOM 859 C C . LYS A 1 105 ? 28.526 5.156 -8.648 1.00 81.56 105 LYS A C 1
ATOM 861 O O . LYS A 1 105 ? 29.533 5.091 -9.347 1.00 81.56 105 LYS A O 1
ATOM 866 N N . THR A 1 106 ? 28.386 6.066 -7.685 1.00 80.88 106 THR A N 1
ATOM 867 C CA . THR A 1 106 ? 29.391 7.099 -7.412 1.00 80.88 106 THR A CA 1
ATOM 868 C C . THR A 1 106 ? 30.722 6.488 -6.987 1.00 80.88 106 THR A C 1
ATOM 870 O O . THR A 1 106 ? 31.752 6.895 -7.507 1.00 80.88 106 THR A O 1
ATOM 873 N N . ARG A 1 107 ? 30.738 5.480 -6.101 1.00 71.19 107 ARG A N 1
ATOM 874 C CA . ARG A 1 107 ? 31.981 4.813 -5.670 1.00 71.19 107 ARG A CA 1
ATOM 875 C C . ARG A 1 107 ? 32.686 4.081 -6.813 1.00 71.19 107 ARG A C 1
ATOM 877 O O . ARG A 1 107 ? 33.895 4.240 -6.952 1.00 71.19 107 ARG A O 1
ATOM 884 N N . HIS A 1 108 ? 31.958 3.332 -7.643 1.00 62.97 108 HIS A N 1
ATOM 885 C CA . HIS A 1 108 ? 32.544 2.676 -8.819 1.00 62.97 108 HIS A CA 1
ATOM 886 C C . HIS A 1 108 ? 33.058 3.699 -9.842 1.00 62.97 108 HIS A C 1
ATOM 888 O O . HIS A 1 108 ? 34.164 3.553 -10.358 1.00 62.97 108 HIS A O 1
ATOM 894 N N . SER A 1 109 ? 32.314 4.784 -10.076 1.00 74.31 109 SER A N 1
ATOM 895 C CA . SER A 1 109 ? 32.753 5.868 -10.961 1.00 74.31 109 SER A CA 1
ATOM 896 C C . SER A 1 109 ? 33.983 6.604 -10.413 1.00 74.31 109 SER A C 1
ATOM 898 O O . SER A 1 109 ? 34.889 6.932 -11.176 1.00 74.31 109 SER A O 1
ATOM 900 N N . SER A 1 110 ? 34.056 6.833 -9.097 1.00 68.56 110 SER A N 1
ATOM 901 C CA . SER A 1 110 ? 35.220 7.445 -8.441 1.00 68.56 110 SER A CA 1
ATOM 902 C C . SER A 1 110 ? 36.457 6.551 -8.515 1.00 68.56 110 SER A C 1
ATOM 904 O O . SER A 1 110 ? 37.557 7.063 -8.693 1.00 68.56 110 SER A O 1
ATOM 906 N N . PHE A 1 111 ? 36.293 5.228 -8.415 1.00 63.72 111 PHE A N 1
ATOM 907 C CA . PHE A 1 111 ? 37.389 4.271 -8.580 1.00 63.72 111 PHE A CA 1
ATOM 908 C C . PHE A 1 111 ? 37.956 4.283 -10.010 1.00 63.72 111 PHE A C 1
ATOM 910 O O . PHE A 1 111 ? 39.175 4.304 -10.183 1.00 63.72 111 PHE A O 1
ATOM 917 N N . HIS A 1 112 ? 37.092 4.367 -11.030 1.00 60.56 112 HIS A N 1
ATOM 918 C CA . HIS A 1 112 ? 37.518 4.529 -12.426 1.00 60.56 112 HIS A CA 1
ATOM 919 C C . HIS A 1 112 ? 38.228 5.870 -12.685 1.00 60.56 112 HIS A C 1
ATOM 921 O O . HIS A 1 112 ? 39.239 5.900 -13.386 1.00 60.56 112 HIS A O 1
ATOM 927 N N . MET A 1 113 ? 37.751 6.970 -12.095 1.00 60.09 113 MET A N 1
ATOM 928 C CA . MET A 1 113 ? 38.377 8.295 -12.237 1.00 60.09 113 MET A CA 1
ATOM 929 C C . MET A 1 113 ? 39.751 8.368 -11.549 1.00 60.09 113 MET A C 1
ATOM 931 O O . MET A 1 113 ? 40.697 8.888 -12.135 1.00 60.09 113 MET A O 1
ATOM 935 N N . LEU A 1 114 ? 39.902 7.776 -10.356 1.00 61.28 114 LEU A N 1
ATOM 936 C CA . LEU A 1 114 ? 41.189 7.694 -9.648 1.00 61.28 114 LEU A CA 1
ATOM 937 C C . LEU A 1 114 ? 42.242 6.889 -10.426 1.00 61.28 114 LEU A C 1
ATOM 939 O O . LEU A 1 114 ? 43.417 7.262 -10.433 1.00 61.28 114 LEU A O 1
ATOM 943 N N . HIS A 1 115 ? 41.836 5.812 -11.110 1.00 58.91 115 HIS A N 1
ATOM 944 C CA . HIS A 1 115 ? 42.737 5.041 -11.973 1.00 58.91 115 HIS A CA 1
ATOM 945 C C . HIS A 1 115 ? 43.198 5.846 -13.199 1.00 58.91 115 HIS A C 1
ATOM 947 O O . HIS A 1 115 ? 44.370 5.782 -13.565 1.00 58.91 115 HIS A O 1
ATOM 953 N N . LEU A 1 116 ? 42.317 6.646 -13.809 1.00 58.31 116 LEU A N 1
ATOM 954 C CA . LEU A 1 116 ? 42.665 7.478 -14.967 1.00 58.31 116 LEU A CA 1
ATOM 955 C C . LEU A 1 116 ? 43.572 8.668 -14.597 1.00 58.31 116 LEU A C 1
ATOM 957 O O . LEU A 1 116 ? 44.502 8.972 -15.347 1.00 58.31 116 LEU A O 1
ATOM 961 N N . ASP A 1 117 ? 43.378 9.293 -13.432 1.00 56.03 117 ASP A N 1
ATOM 962 C CA . ASP A 1 117 ? 44.256 10.374 -12.946 1.00 56.03 117 ASP A CA 1
ATOM 963 C C . ASP A 1 117 ? 45.633 9.866 -12.481 1.00 56.03 117 ASP A C 1
ATOM 965 O O . ASP A 1 117 ? 46.655 10.523 -12.702 1.00 56.03 117 ASP A O 1
ATOM 969 N N . THR A 1 118 ? 45.703 8.662 -11.904 1.00 58.16 118 THR A N 1
ATOM 970 C CA . THR A 1 118 ? 46.982 8.035 -11.512 1.00 58.16 118 THR A CA 1
ATOM 971 C C . THR A 1 118 ? 47.849 7.707 -12.734 1.00 58.16 118 THR A C 1
ATOM 973 O O . THR A 1 118 ? 49.064 7.899 -12.703 1.00 58.16 118 THR A O 1
ATOM 976 N N . LEU A 1 119 ? 47.234 7.284 -13.845 1.00 55.59 119 LEU A N 1
ATOM 977 C CA . LEU A 1 119 ? 47.938 7.022 -15.107 1.00 55.59 119 LEU A CA 1
ATOM 978 C C . LEU A 1 119 ? 48.330 8.315 -15.844 1.00 55.59 119 LEU A C 1
ATOM 980 O O . LEU A 1 119 ? 49.385 8.375 -16.474 1.00 55.59 119 LEU A O 1
ATOM 984 N N . ARG A 1 120 ? 47.530 9.383 -15.725 1.00 56.03 120 ARG A N 1
ATOM 985 C CA . ARG A 1 120 ? 47.840 10.696 -16.315 1.00 56.03 120 ARG A CA 1
ATOM 986 C C . ARG A 1 120 ? 48.998 11.413 -15.608 1.00 56.03 120 ARG A C 1
ATOM 988 O O . ARG A 1 120 ? 49.749 12.127 -16.263 1.00 56.03 120 ARG A O 1
ATOM 995 N N . THR A 1 121 ? 49.173 11.218 -14.302 1.00 57.72 121 THR A N 1
ATOM 996 C CA . THR A 1 121 ? 50.237 11.874 -13.513 1.00 57.72 121 THR A CA 1
ATOM 997 C C . THR A 1 121 ? 51.617 11.216 -13.636 1.00 57.72 121 THR A C 1
ATOM 999 O O . THR A 1 121 ? 52.608 11.855 -13.299 1.00 57.72 121 THR A O 1
ATOM 1002 N N . HIS A 1 122 ? 51.706 9.990 -14.167 1.00 54.81 122 HIS A N 1
ATOM 1003 C CA . HIS A 1 122 ? 52.970 9.264 -14.388 1.00 54.81 122 HIS A CA 1
ATOM 1004 C C . HIS A 1 122 ? 53.501 9.335 -15.836 1.00 54.81 122 HIS A C 1
ATOM 1006 O O . HIS A 1 122 ? 54.443 8.623 -16.174 1.00 54.81 122 HIS A O 1
ATOM 1012 N N . THR A 1 123 ? 52.930 10.191 -16.694 1.00 55.06 123 THR A N 1
ATOM 1013 C CA . THR A 1 123 ? 53.411 10.415 -18.074 1.00 55.06 123 THR A CA 1
ATOM 1014 C C . THR A 1 123 ? 53.943 11.844 -18.262 1.00 55.06 123 THR A C 1
ATOM 1016 O O . THR A 1 123 ? 53.432 12.597 -19.092 1.00 55.06 123 THR A O 1
ATOM 1019 N N . VAL A 1 124 ? 54.953 12.226 -17.469 1.00 47.31 124 VAL A N 1
ATOM 1020 C CA . VAL A 1 124 ? 55.845 13.383 -17.704 1.00 47.31 124 VAL A CA 1
ATOM 1021 C C . VAL A 1 124 ? 57.276 12.969 -17.398 1.00 47.31 124 VAL A C 1
ATOM 1023 O O . VAL A 1 124 ? 57.474 12.336 -16.338 1.00 47.31 124 VAL A O 1
#

Radius of gyration: 29.41 Å; chains: 1; bounding box: 73×46×76 Å

Foldseek 3Di:
DDDDDDDDDDDDDDDDDDDDDDDDDDDDDDDDDPDPDDPPPCPDPDDPVLCVDLVSVLVVLVVVLVVCCVVDVVCNVVSVVVSVVVVVVSVVVVVVVVVVVVVVVVVVVVVVVVVVVVVVVPPD